Protein AF-A0A4Q3N343-F1 (afdb_monomer)

Nearest PDB structures (foldseek):
  1fje-assembly1_B  TM=3.138E-01  e=6.544E-01  Mesocricetus auratus
  6dzs-assembly1_B  TM=3.333E-01  e=9.457E-01  Mycolicibacterium hassiacum DSM 44199
  5yc9-assembly1_D  TM=1.767E-01  e=5.270E+00  Pseudomonas aeruginosa

Mean predicted aligned error: 16.37 Å

Radius of gyration: 26.11 Å; Cα contacts (8 Å, |Δi|>4): 209; chains: 1; bounding box: 53×56×69 Å

Structure (mmCIF, N/CA/C/O backbone):
data_AF-A0A4Q3N343-F1
#
_entry.id   AF-A0A4Q3N343-F1
#
loop_
_atom_site.group_PDB
_atom_site.id
_atom_site.type_symbol
_atom_site.label_atom_id
_atom_site.label_alt_id
_atom_site.label_comp_id
_atom_site.label_asym_id
_atom_site.label_entity_id
_atom_site.label_seq_id
_atom_site.pdbx_PDB_ins_code
_atom_site.Cartn_x
_atom_site.Cartn_y
_atom_site.Cartn_z
_atom_site.occupancy
_atom_site.B_iso_or_equiv
_atom_site.auth_seq_id
_atom_site.auth_comp_id
_atom_site.auth_asym_id
_atom_site.auth_atom_id
_atom_site.pdbx_PDB_model_num
ATOM 1 N N . MET A 1 1 ? 9.171 -29.053 45.059 1.00 46.44 1 MET A N 1
ATOM 2 C CA . MET A 1 1 ? 9.032 -30.028 43.959 1.00 46.44 1 MET A CA 1
ATOM 3 C C . MET A 1 1 ? 9.400 -29.316 42.672 1.00 46.44 1 MET A C 1
ATOM 5 O O . MET A 1 1 ? 8.588 -28.579 42.135 1.00 46.44 1 MET A O 1
ATOM 9 N N . THR A 1 2 ? 10.655 -29.433 42.254 1.00 55.72 2 THR A N 1
ATOM 10 C CA . THR A 1 2 ? 11.188 -28.785 41.050 1.00 55.72 2 THR A CA 1
ATOM 11 C C . THR A 1 2 ? 11.130 -29.820 39.934 1.00 55.72 2 THR A C 1
ATOM 13 O O . THR A 1 2 ? 11.980 -30.701 39.869 1.00 55.72 2 THR A O 1
ATOM 16 N N . ALA A 1 3 ? 10.072 -29.792 39.125 1.00 69.62 3 ALA A N 1
ATOM 17 C CA . ALA A 1 3 ? 9.980 -30.654 37.953 1.00 69.62 3 ALA A CA 1
ATOM 18 C C . ALA A 1 3 ? 10.705 -29.973 36.787 1.00 69.62 3 ALA A C 1
ATOM 20 O O . ALA A 1 3 ? 10.398 -28.833 36.437 1.00 69.62 3 ALA A O 1
ATOM 21 N N . GLN A 1 4 ? 11.692 -30.664 36.221 1.00 66.50 4 GLN A N 1
ATOM 22 C CA . GLN A 1 4 ? 12.395 -30.234 35.019 1.00 66.50 4 GLN A CA 1
ATOM 23 C C . GLN A 1 4 ? 11.435 -30.273 33.823 1.00 66.50 4 GLN A C 1
ATOM 25 O O . GLN A 1 4 ? 10.778 -31.284 33.583 1.00 66.50 4 GLN A O 1
ATOM 30 N N . ILE A 1 5 ? 11.338 -29.159 33.093 1.00 73.81 5 ILE A N 1
ATOM 31 C CA . ILE A 1 5 ? 10.459 -29.020 31.927 1.00 73.81 5 ILE A CA 1
ATOM 32 C C . ILE A 1 5 ? 11.175 -29.597 30.696 1.00 73.81 5 ILE A C 1
ATOM 34 O O . ILE A 1 5 ? 12.285 -29.175 30.390 1.00 73.81 5 ILE A O 1
ATOM 38 N N . GLN A 1 6 ? 10.521 -30.545 30.014 1.00 64.62 6 GLN A N 1
ATOM 39 C CA . GLN A 1 6 ? 10.961 -31.216 28.776 1.00 64.62 6 GLN A CA 1
ATOM 40 C C . GLN A 1 6 ? 12.313 -31.954 28.851 1.00 64.62 6 GLN A C 1
ATOM 42 O O . GLN A 1 6 ? 13.264 -31.595 28.152 1.00 64.62 6 GLN A O 1
ATOM 47 N N . PRO A 1 7 ? 12.428 -33.025 29.657 1.00 69.75 7 PRO A N 1
ATOM 48 C CA . PRO A 1 7 ? 13.625 -33.866 29.659 1.00 69.75 7 PRO A CA 1
ATOM 49 C C . PRO A 1 7 ? 13.875 -34.544 28.301 1.00 69.75 7 PRO A C 1
ATOM 51 O O . PRO A 1 7 ? 15.026 -34.818 27.974 1.00 69.75 7 PRO A O 1
ATOM 54 N N . GLU A 1 8 ? 12.839 -34.764 27.482 1.00 75.56 8 GLU A N 1
ATOM 55 C CA . GLU A 1 8 ? 12.994 -35.370 26.150 1.00 75.56 8 GLU A CA 1
ATOM 56 C C . GLU A 1 8 ? 13.660 -34.455 25.109 1.00 75.56 8 GLU A C 1
ATOM 58 O O . GLU A 1 8 ? 14.067 -34.932 24.053 1.00 75.56 8 GLU A O 1
ATOM 63 N N . ALA A 1 9 ? 13.814 -33.159 25.400 1.00 73.69 9 ALA A N 1
ATOM 64 C CA . ALA A 1 9 ? 14.561 -32.236 24.547 1.00 73.69 9 ALA A CA 1
ATOM 65 C C . ALA A 1 9 ? 16.081 -32.281 24.802 1.00 73.69 9 ALA A C 1
ATOM 67 O O . ALA A 1 9 ? 16.844 -31.654 24.065 1.00 73.69 9 ALA A O 1
ATOM 68 N N . MET A 1 10 ? 16.546 -32.997 25.835 1.00 72.00 10 MET A N 1
ATOM 69 C CA . MET A 1 10 ? 17.976 -33.155 26.094 1.00 72.00 10 MET A CA 1
ATOM 70 C C . MET A 1 10 ? 18.541 -34.334 25.309 1.00 72.00 10 MET A C 1
ATOM 72 O O . MET A 1 10 ? 18.264 -35.493 25.606 1.00 72.00 10 MET A O 1
ATOM 76 N N . GLN A 1 11 ? 19.393 -34.026 24.335 1.00 75.44 11 GLN A N 1
ATOM 77 C CA . GLN A 1 11 ? 20.125 -35.017 23.563 1.00 75.44 11 GLN A CA 1
ATOM 78 C C . GLN A 1 11 ? 21.607 -34.942 23.934 1.00 75.44 11 GLN A C 1
ATOM 80 O O . GLN A 1 11 ? 22.252 -33.906 23.770 1.00 75.44 11 GLN A O 1
ATOM 85 N N . LEU A 1 12 ? 22.142 -36.036 24.480 1.00 75.25 12 LEU A N 1
ATOM 86 C CA . LEU A 1 12 ? 23.571 -36.150 24.755 1.00 75.25 12 LEU A CA 1
ATOM 87 C C . LEU A 1 12 ? 24.308 -36.392 23.439 1.00 75.25 12 LEU A C 1
ATOM 89 O O . LEU A 1 12 ? 24.106 -37.418 22.794 1.00 75.25 12 LEU A O 1
ATOM 93 N N . LEU A 1 13 ? 25.171 -35.451 23.068 1.00 82.75 13 LEU A N 1
ATOM 94 C CA . LEU A 1 13 ? 26.054 -35.591 21.916 1.00 82.75 13 LEU A CA 1
ATOM 95 C C . LEU A 1 13 ? 27.220 -36.522 22.258 1.00 82.75 13 LEU A C 1
ATOM 97 O O . LEU A 1 13 ? 27.808 -36.435 23.340 1.00 82.75 13 LEU A O 1
ATOM 101 N N . THR A 1 14 ? 27.596 -37.386 21.318 1.00 81.44 14 THR A N 1
ATOM 102 C CA . THR A 1 14 ? 28.862 -38.119 21.399 1.00 81.44 14 THR A CA 1
ATOM 103 C C . THR A 1 14 ? 30.041 -37.164 21.161 1.00 81.44 14 THR A C 1
ATOM 105 O O . THR A 1 14 ? 29.886 -36.115 20.527 1.00 81.44 14 THR A O 1
ATOM 108 N N . PRO A 1 15 ? 31.261 -37.494 21.619 1.00 73.88 15 PRO A N 1
ATOM 109 C CA . PRO A 1 15 ? 32.429 -36.628 21.426 1.00 73.88 15 PRO A CA 1
ATOM 110 C C . PRO A 1 15 ? 32.773 -36.365 19.949 1.00 73.88 15 PRO A C 1
ATOM 112 O O . PRO A 1 15 ? 33.424 -35.367 19.646 1.00 73.88 15 PRO A O 1
ATOM 115 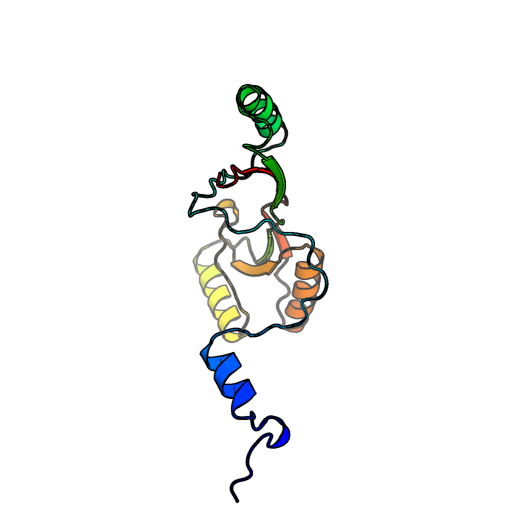N N . ALA A 1 16 ? 32.338 -37.226 19.022 1.00 71.81 16 ALA A N 1
ATOM 116 C CA . ALA A 1 16 ? 32.486 -36.998 17.586 1.00 71.81 16 ALA A CA 1
ATOM 117 C C . ALA A 1 16 ? 31.497 -35.937 17.064 1.00 71.81 16 ALA A C 1
ATOM 119 O O . ALA A 1 16 ? 31.893 -35.066 16.294 1.00 71.81 16 ALA A O 1
ATOM 120 N N . GLU A 1 17 ? 30.243 -35.965 17.525 1.00 74.81 17 GLU A N 1
ATOM 121 C CA . GLU A 1 17 ? 29.211 -34.981 17.168 1.00 74.81 17 GLU A CA 1
ATOM 122 C C . GLU A 1 17 ? 29.495 -33.609 17.793 1.00 74.81 17 GLU A C 1
ATOM 124 O O . GLU A 1 17 ? 29.337 -32.590 17.127 1.00 74.81 17 GLU A O 1
ATOM 129 N N . ALA A 1 18 ? 30.009 -33.566 19.029 1.00 71.81 18 ALA A N 1
ATOM 130 C CA . ALA A 1 18 ? 30.449 -32.320 19.661 1.00 71.81 18 ALA A CA 1
ATOM 131 C C . ALA A 1 18 ? 31.520 -31.609 18.815 1.00 71.81 18 ALA A C 1
ATOM 133 O O . ALA A 1 18 ? 31.387 -30.426 18.509 1.00 71.81 18 ALA A O 1
ATOM 134 N N . ARG A 1 19 ? 32.515 -32.358 18.318 1.00 71.94 19 ARG A N 1
ATOM 135 C CA . ARG A 1 19 ? 33.549 -31.814 17.425 1.00 71.94 19 ARG A CA 1
ATOM 136 C C . ARG A 1 19 ? 32.997 -31.347 16.078 1.00 71.94 19 ARG A C 1
ATOM 138 O O . ARG A 1 19 ? 33.535 -30.403 15.509 1.00 71.94 19 ARG A O 1
ATOM 145 N N . GLN A 1 20 ? 31.944 -31.972 15.554 1.00 66.00 20 GLN A N 1
ATOM 146 C CA . GLN A 1 20 ? 31.283 -31.543 14.310 1.00 66.00 20 GLN A CA 1
ATOM 147 C C . GLN A 1 20 ? 30.483 -30.245 14.489 1.00 66.00 20 GLN A C 1
ATOM 149 O O . GLN A 1 20 ? 30.472 -29.408 13.586 1.00 66.00 20 GLN A O 1
ATOM 154 N N . VAL A 1 21 ? 29.875 -30.043 15.663 1.00 68.75 21 VAL A N 1
ATOM 155 C CA . VAL A 1 21 ? 29.231 -28.772 16.034 1.00 68.75 21 VAL A CA 1
ATOM 156 C C . VAL A 1 21 ? 30.280 -27.671 16.219 1.00 68.75 21 VAL A C 1
ATOM 158 O O . VAL A 1 21 ? 30.096 -26.568 15.711 1.00 68.75 21 VAL A O 1
ATOM 161 N N . GLU A 1 22 ? 31.411 -27.975 16.863 1.00 60.34 22 GLU A N 1
ATOM 162 C CA . GLU A 1 22 ? 32.518 -27.022 17.054 1.00 60.34 22 GLU A CA 1
ATOM 163 C C . GLU A 1 22 ? 33.231 -26.653 15.743 1.00 60.34 22 GLU A C 1
ATOM 165 O O . GLU A 1 22 ? 33.669 -25.518 15.572 1.00 60.34 22 GLU A O 1
ATOM 170 N N . THR A 1 23 ? 33.319 -27.585 14.789 1.00 53.69 23 THR A N 1
ATOM 171 C CA . THR A 1 23 ? 33.923 -27.354 13.462 1.00 53.69 23 THR A CA 1
ATOM 172 C C . THR A 1 23 ? 32.919 -26.876 12.408 1.00 53.69 23 THR A C 1
ATOM 174 O O . THR A 1 23 ? 33.265 -26.764 11.232 1.00 53.69 23 THR A O 1
ATOM 177 N N . GLY A 1 24 ? 31.675 -26.574 12.803 1.00 54.03 24 GLY A N 1
ATOM 178 C CA . GLY A 1 24 ? 30.652 -25.990 11.928 1.00 54.03 24 GLY A CA 1
ATOM 179 C C . GLY A 1 24 ? 30.189 -26.887 10.773 1.00 54.03 24 GLY A C 1
ATOM 180 O O . GLY A 1 24 ? 29.444 -26.430 9.908 1.00 54.03 24 GLY A O 1
ATOM 181 N N . THR A 1 25 ? 30.574 -28.165 10.748 1.00 51.91 25 THR A N 1
ATOM 182 C CA . THR A 1 25 ? 30.115 -29.144 9.751 1.00 51.91 25 THR A CA 1
ATOM 183 C C . THR A 1 25 ? 28.802 -29.769 10.224 1.00 51.91 25 THR A C 1
ATOM 185 O O . THR A 1 25 ? 28.707 -30.939 10.578 1.00 51.91 25 THR A O 1
ATOM 188 N N . SER A 1 26 ? 27.744 -28.958 10.242 1.00 46.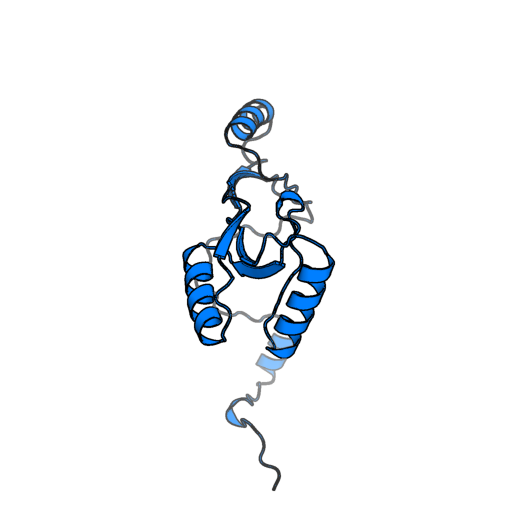19 26 SER A N 1
ATOM 189 C CA . SER A 1 26 ? 26.371 -29.468 10.247 1.00 46.19 26 SER A CA 1
ATOM 190 C C . SER A 1 26 ? 25.943 -29.757 8.811 1.00 46.19 26 SER A C 1
ATOM 192 O O . SER A 1 26 ? 25.350 -28.914 8.140 1.00 46.19 26 SER A O 1
ATOM 194 N N . SER A 1 27 ? 26.213 -30.973 8.338 1.00 49.03 27 SER A N 1
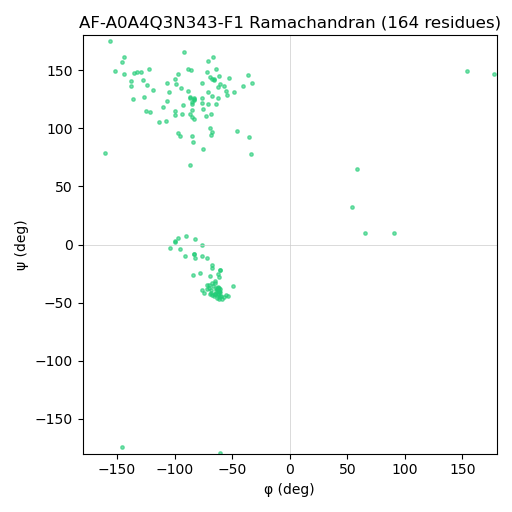ATOM 195 C CA . SER A 1 27 ? 25.585 -31.502 7.124 1.00 49.03 27 SER A CA 1
ATOM 196 C C . SER A 1 27 ? 24.142 -31.899 7.435 1.00 49.03 27 SER A C 1
ATOM 198 O O . SER A 1 27 ? 23.832 -33.058 7.701 1.00 49.03 27 SER A O 1
ATOM 200 N N . ARG A 1 28 ? 23.236 -30.919 7.417 1.00 42.91 28 ARG A N 1
ATOM 201 C CA . ARG A 1 28 ? 21.796 -31.176 7.315 1.00 42.91 28 ARG A CA 1
ATOM 202 C C . ARG A 1 28 ? 21.516 -31.673 5.890 1.00 42.91 28 ARG A C 1
ATOM 204 O O . ARG A 1 28 ? 21.952 -31.002 4.954 1.00 42.91 28 ARG A O 1
ATOM 211 N N . PRO A 1 29 ? 20.780 -32.780 5.673 1.00 40.00 29 PRO A N 1
ATOM 212 C CA . PRO A 1 29 ? 20.292 -33.103 4.341 1.00 40.00 29 PRO A CA 1
ATOM 213 C C . PRO A 1 29 ? 19.259 -32.035 3.975 1.00 40.00 29 PRO A C 1
ATOM 215 O O . PRO A 1 29 ? 18.113 -32.054 4.428 1.00 40.00 29 PRO A O 1
ATOM 218 N N . SER A 1 30 ? 19.713 -31.030 3.232 1.00 39.22 30 SER A N 1
ATOM 219 C CA . SER A 1 30 ? 18.858 -29.997 2.678 1.00 39.22 30 SER A CA 1
ATOM 220 C C . SER A 1 30 ? 18.064 -30.638 1.549 1.00 39.22 30 SER A C 1
ATOM 222 O O . SER A 1 30 ? 18.623 -31.033 0.525 1.00 39.22 30 SER A O 1
ATOM 224 N N . ALA A 1 31 ? 16.761 -30.799 1.773 1.00 38.53 31 ALA A N 1
ATOM 225 C CA . ALA A 1 31 ? 15.812 -31.078 0.712 1.00 38.53 31 ALA A CA 1
ATOM 226 C C . ALA A 1 31 ? 16.051 -30.079 -0.427 1.00 38.53 31 ALA A C 1
ATOM 228 O O . ALA A 1 31 ? 16.200 -28.886 -0.174 1.00 38.53 31 ALA A O 1
ATOM 229 N N . SER A 1 32 ? 16.134 -30.617 -1.644 1.00 43.53 32 SER A N 1
ATOM 230 C CA . SER A 1 32 ? 16.451 -29.948 -2.905 1.00 43.53 32 SER A CA 1
ATOM 231 C C . SER A 1 32 ? 15.896 -28.519 -2.985 1.00 43.53 32 SER A C 1
ATOM 233 O O . SER A 1 32 ? 14.756 -28.287 -3.382 1.00 43.53 32 SER A O 1
ATOM 235 N N . ALA A 1 33 ? 16.724 -27.554 -2.589 1.00 35.75 33 ALA A N 1
ATOM 236 C CA . ALA A 1 33 ? 16.605 -26.179 -3.021 1.00 35.75 33 ALA A CA 1
ATOM 237 C C . ALA A 1 33 ? 17.353 -26.113 -4.350 1.00 35.75 33 ALA A C 1
ATOM 239 O O . ALA A 1 33 ? 18.528 -26.480 -4.420 1.00 35.75 33 ALA A O 1
ATOM 240 N N . ALA A 1 34 ? 16.635 -25.721 -5.402 1.00 38.91 34 ALA A N 1
ATOM 241 C CA . ALA A 1 34 ? 17.196 -25.426 -6.710 1.00 38.91 34 ALA A CA 1
ATOM 242 C C . ALA A 1 34 ? 18.512 -24.653 -6.555 1.00 38.91 34 ALA A C 1
ATOM 244 O O . ALA A 1 34 ? 18.601 -23.759 -5.716 1.00 38.91 34 ALA A O 1
ATOM 245 N N . ALA A 1 35 ? 19.515 -25.050 -7.337 1.00 38.28 35 ALA A N 1
ATOM 246 C CA . ALA A 1 35 ? 20.864 -24.513 -7.318 1.00 38.28 35 ALA A CA 1
ATOM 247 C C . ALA A 1 35 ? 20.868 -22.975 -7.285 1.00 38.28 35 ALA A C 1
ATOM 249 O O . ALA A 1 35 ? 20.757 -22.319 -8.319 1.00 38.28 35 ALA A O 1
ATOM 250 N N . SER A 1 36 ? 21.015 -22.407 -6.088 1.00 38.97 36 SER A N 1
ATOM 251 C CA . SER A 1 36 ? 21.567 -21.069 -5.938 1.00 38.97 36 SER A CA 1
ATOM 252 C C . SER A 1 36 ? 23.049 -21.181 -6.279 1.00 38.97 36 SER A C 1
ATOM 254 O O . SER A 1 36 ? 23.739 -21.969 -5.625 1.00 38.97 36 SER A O 1
ATOM 256 N N . PRO A 1 37 ? 23.552 -20.454 -7.289 1.00 46.75 37 PRO A N 1
ATOM 257 C CA . PRO A 1 37 ? 24.980 -20.391 -7.512 1.00 46.75 37 PRO A CA 1
ATOM 258 C C . PRO A 1 37 ? 25.665 -19.800 -6.273 1.00 46.75 37 PRO A C 1
ATOM 260 O O . PRO A 1 37 ? 25.164 -18.883 -5.622 1.00 46.75 37 PRO A O 1
ATOM 263 N N . GLU A 1 38 ? 26.783 -20.439 -5.953 1.00 42.47 38 GLU A N 1
ATOM 264 C CA . GLU A 1 38 ? 27.804 -20.140 -4.952 1.00 42.47 38 GLU A CA 1
ATOM 265 C C . GLU A 1 38 ? 28.064 -18.628 -4.780 1.00 42.47 38 GLU A C 1
ATOM 267 O O . GLU A 1 38 ? 27.984 -17.888 -5.765 1.00 42.47 38 GLU A O 1
ATOM 272 N N . PRO A 1 39 ? 28.381 -18.129 -3.566 1.00 45.12 39 PRO A N 1
ATOM 273 C CA . PRO A 1 39 ? 28.727 -16.726 -3.383 1.00 45.12 39 PRO A CA 1
ATOM 274 C C . PRO A 1 39 ? 30.071 -16.449 -4.067 1.00 45.12 39 PRO A C 1
ATOM 276 O O . PRO A 1 39 ? 31.137 -16.650 -3.484 1.00 45.12 39 PRO A O 1
ATOM 279 N N . ALA A 1 40 ? 30.005 -15.985 -5.315 1.00 46.66 40 ALA A N 1
ATOM 280 C CA . ALA A 1 40 ? 31.105 -15.296 -5.965 1.00 46.66 40 ALA A CA 1
ATOM 281 C C . ALA A 1 40 ? 31.561 -14.139 -5.061 1.00 46.66 40 ALA A C 1
ATOM 283 O O . ALA A 1 40 ? 30.752 -13.539 -4.344 1.00 46.66 40 ALA A O 1
ATOM 284 N N . ALA A 1 41 ? 32.878 -13.918 -5.050 1.00 47.03 41 ALA A N 1
ATOM 285 C CA . ALA A 1 41 ? 33.609 -12.934 -4.256 1.00 47.03 41 ALA A CA 1
ATOM 286 C C . ALA A 1 41 ? 32.805 -11.655 -4.019 1.00 47.03 41 ALA A C 1
ATOM 288 O O . ALA A 1 41 ? 32.163 -11.203 -4.951 1.00 47.03 41 ALA A O 1
ATOM 289 N N . ALA A 1 42 ? 32.869 -11.095 -2.802 1.00 56.41 42 ALA A N 1
ATOM 290 C CA . ALA A 1 42 ? 32.140 -9.913 -2.321 1.00 56.41 42 ALA A CA 1
ATOM 291 C C . ALA A 1 42 ? 31.892 -8.828 -3.391 1.00 56.41 42 ALA A C 1
ATOM 293 O O . ALA A 1 42 ? 32.567 -7.803 -3.438 1.00 56.41 42 ALA A O 1
ATOM 294 N N . GLY A 1 43 ? 30.910 -9.076 -4.247 1.00 58.00 43 GLY A N 1
ATOM 295 C CA . GLY A 1 43 ? 30.482 -8.204 -5.312 1.00 58.00 43 GLY A CA 1
ATOM 296 C C . GLY A 1 43 ? 29.189 -7.574 -4.852 1.00 58.00 43 GLY A C 1
ATOM 297 O O . GLY A 1 43 ? 28.286 -8.229 -4.321 1.00 58.00 43 GLY A O 1
ATOM 298 N N . GLU A 1 44 ? 29.122 -6.262 -4.981 1.00 68.88 44 GLU A N 1
ATOM 299 C CA . GLU A 1 44 ? 27.945 -5.516 -4.586 1.00 68.88 44 GLU A CA 1
ATOM 300 C C . GLU A 1 44 ? 26.801 -5.877 -5.537 1.00 68.88 44 GLU A C 1
ATOM 302 O O . GLU A 1 44 ? 26.827 -5.563 -6.726 1.00 68.88 44 GLU A O 1
ATOM 307 N N . CYS A 1 45 ? 25.782 -6.565 -5.018 1.00 81.25 45 CYS A N 1
ATOM 308 C CA . CYS A 1 45 ? 24.542 -6.780 -5.752 1.00 81.25 45 CYS A CA 1
ATOM 309 C C . CYS A 1 45 ? 23.810 -5.441 -5.870 1.00 81.25 45 CYS A C 1
ATOM 311 O O . CYS A 1 45 ? 23.143 -5.002 -4.929 1.00 81.25 45 CYS A O 1
ATOM 313 N N . LEU A 1 46 ? 23.923 -4.796 -7.030 1.00 85.00 46 LEU A N 1
ATOM 314 C CA . LEU A 1 46 ? 23.221 -3.547 -7.292 1.00 85.00 46 LEU A CA 1
ATOM 315 C C . LEU A 1 46 ? 21.794 -3.849 -7.741 1.00 85.00 46 LEU A C 1
ATOM 317 O O . LEU A 1 46 ? 21.549 -4.565 -8.713 1.00 85.00 46 LEU A O 1
ATOM 321 N N . GLN A 1 47 ? 20.836 -3.275 -7.026 1.00 85.44 47 GLN A N 1
ATOM 322 C CA . GLN A 1 47 ? 19.419 -3.397 -7.325 1.00 85.44 47 GLN A CA 1
ATOM 323 C C . GLN A 1 47 ? 18.811 -2.002 -7.427 1.00 85.44 47 GLN A C 1
ATOM 325 O O . GLN A 1 47 ? 18.927 -1.198 -6.503 1.00 85.44 47 GLN A O 1
ATOM 330 N N . ALA A 1 48 ? 18.123 -1.733 -8.532 1.00 84.50 48 ALA A N 1
ATOM 331 C CA . ALA A 1 48 ? 17.335 -0.519 -8.692 1.00 84.50 48 ALA A CA 1
ATOM 332 C C . ALA A 1 48 ? 15.875 -0.744 -8.253 1.00 84.50 48 ALA A C 1
ATOM 334 O O . ALA A 1 48 ? 15.437 -1.878 -8.048 1.00 84.50 48 ALA A O 1
ATOM 335 N N . GLY A 1 49 ? 15.125 0.346 -8.060 1.00 79.25 49 GLY A N 1
ATOM 336 C CA . GLY A 1 49 ? 13.718 0.306 -7.645 1.00 79.25 49 GLY A CA 1
ATOM 337 C C . GLY A 1 49 ? 12.792 -0.425 -8.631 1.00 79.25 49 GLY A C 1
ATOM 338 O O . GLY A 1 49 ? 13.219 -0.944 -9.661 1.00 79.25 49 GLY A O 1
ATOM 339 N N . THR A 1 50 ? 11.501 -0.480 -8.308 1.00 84.81 50 THR A N 1
ATOM 340 C CA . THR A 1 50 ? 10.478 -1.027 -9.207 1.00 84.81 50 THR A CA 1
ATOM 341 C C . THR A 1 50 ? 10.159 -0.029 -10.319 1.00 84.81 50 THR A C 1
ATOM 343 O O . THR A 1 50 ? 9.751 1.102 -10.062 1.00 84.81 50 THR A O 1
ATOM 346 N N . PHE A 1 51 ? 10.347 -0.454 -11.564 1.00 86.06 51 PHE A N 1
ATOM 347 C CA . PHE A 1 51 ? 10.000 0.301 -12.764 1.00 86.06 51 PHE A CA 1
ATOM 348 C C . PHE A 1 51 ? 8.636 -0.135 -13.291 1.00 86.06 51 PHE A C 1
ATOM 350 O O . PHE A 1 51 ? 8.272 -1.309 -13.189 1.00 86.06 51 PHE A O 1
ATOM 357 N N . THR A 1 52 ? 7.884 0.795 -13.878 1.00 85.06 52 THR A N 1
ATOM 358 C CA . THR A 1 52 ? 6.676 0.439 -14.638 1.00 85.06 52 THR A CA 1
ATOM 359 C C . THR A 1 52 ? 7.053 -0.340 -15.897 1.00 85.06 52 THR A C 1
ATOM 361 O O . THR A 1 52 ? 8.191 -0.263 -16.357 1.00 85.06 52 THR A O 1
ATOM 364 N N . ASP A 1 53 ? 6.102 -1.057 -16.493 1.00 83.00 53 ASP A N 1
ATOM 365 C CA . ASP A 1 53 ? 6.355 -1.843 -17.708 1.00 83.00 53 ASP A CA 1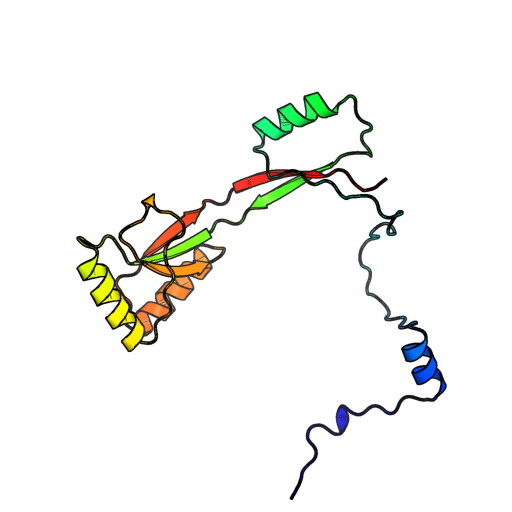
ATOM 366 C C . ASP A 1 53 ? 6.942 -0.987 -18.854 1.00 83.00 53 ASP A C 1
ATOM 368 O O . ASP A 1 53 ? 7.976 -1.322 -19.430 1.00 83.00 53 ASP A O 1
ATOM 372 N N . ALA A 1 54 ? 6.391 0.215 -19.066 1.00 84.69 54 ALA A N 1
ATOM 373 C CA . ALA A 1 54 ? 6.899 1.174 -20.050 1.00 84.69 54 ALA A CA 1
ATOM 374 C C . ALA A 1 54 ? 8.328 1.670 -19.745 1.00 84.69 54 ALA A C 1
ATOM 376 O O . ALA A 1 54 ? 9.140 1.856 -20.652 1.00 84.69 54 ALA A O 1
ATOM 377 N N . GLN A 1 55 ? 8.658 1.893 -18.468 1.00 86.56 55 GLN A N 1
ATOM 378 C CA . GLN A 1 55 ? 10.017 2.271 -18.061 1.00 86.56 55 GLN A CA 1
ATOM 379 C C . GLN A 1 55 ? 10.995 1.110 -18.230 1.00 86.56 55 GLN A C 1
ATOM 381 O O . GLN A 1 55 ? 12.157 1.323 -18.572 1.00 86.56 55 GLN A O 1
ATOM 386 N N . ALA A 1 56 ? 10.527 -0.110 -17.999 1.00 86.38 56 ALA A N 1
ATOM 387 C CA . ALA A 1 56 ? 11.332 -1.306 -18.082 1.00 86.38 56 ALA A CA 1
ATOM 388 C C . ALA A 1 56 ? 11.682 -1.675 -19.535 1.00 86.38 56 ALA A C 1
ATOM 390 O O . ALA A 1 56 ? 12.830 -2.016 -19.816 1.00 86.38 56 ALA A O 1
ATOM 391 N N . GLU A 1 57 ? 10.749 -1.492 -20.473 1.00 86.31 57 GLU A N 1
ATOM 392 C CA . GLU A 1 57 ? 11.008 -1.542 -21.921 1.00 86.31 57 GLU A CA 1
ATOM 393 C C . GLU A 1 57 ? 12.064 -0.507 -22.346 1.00 86.31 57 GLU A C 1
ATOM 395 O O . GLU A 1 57 ? 13.042 -0.834 -23.023 1.00 86.31 57 GLU A O 1
ATOM 400 N N . ALA A 1 58 ? 11.931 0.741 -21.879 1.00 88.44 58 ALA A N 1
ATOM 401 C CA . ALA A 1 58 ? 12.921 1.783 -22.151 1.00 88.44 58 ALA A CA 1
ATOM 402 C C . ALA A 1 58 ? 14.307 1.440 -21.566 1.00 88.44 58 ALA A C 1
ATOM 404 O O . ALA A 1 58 ? 15.335 1.709 -22.194 1.00 88.44 58 ALA A O 1
ATOM 405 N N . LEU A 1 59 ? 14.345 0.816 -20.384 1.00 87.81 59 LEU A N 1
ATOM 406 C CA . LEU A 1 59 ? 15.566 0.315 -19.753 1.00 87.81 59 LEU A CA 1
ATOM 407 C C . LEU A 1 59 ? 16.201 -0.819 -20.555 1.00 87.81 59 LEU A C 1
ATOM 409 O O . LEU A 1 59 ? 17.405 -0.757 -20.785 1.00 87.81 59 LEU A O 1
ATOM 413 N N . ARG A 1 60 ? 15.429 -1.798 -21.050 1.00 86.12 60 ARG A N 1
ATOM 414 C CA . ARG A 1 60 ? 15.957 -2.866 -21.922 1.00 86.12 60 ARG A CA 1
ATOM 415 C C . ARG A 1 60 ? 16.694 -2.293 -23.128 1.00 86.12 60 ARG A C 1
ATOM 417 O O . ARG A 1 60 ? 17.805 -2.725 -23.418 1.00 86.12 60 ARG A O 1
ATOM 424 N N . GLY A 1 61 ? 16.126 -1.275 -23.779 1.00 86.88 61 GLY A N 1
ATOM 425 C CA . GLY A 1 61 ? 16.778 -0.599 -24.906 1.00 86.88 61 GLY A CA 1
ATOM 426 C C . GLY A 1 61 ? 18.118 0.046 -24.534 1.00 86.88 61 GLY A C 1
ATOM 427 O O . GLY A 1 61 ? 19.073 -0.021 -25.304 1.00 86.88 61 GLY A O 1
ATOM 428 N N . LYS A 1 62 ? 18.223 0.628 -23.333 1.00 87.38 62 LYS A N 1
ATOM 429 C CA . LYS A 1 62 ? 19.475 1.227 -22.834 1.00 87.38 62 LYS A CA 1
ATOM 430 C C . LYS A 1 62 ? 20.486 0.205 -22.317 1.00 87.38 62 LYS A C 1
ATOM 432 O O . LYS A 1 62 ? 21.675 0.508 -22.302 1.00 87.38 62 LYS A O 1
ATOM 437 N N . LEU A 1 63 ? 20.022 -0.969 -21.892 1.00 86.00 63 LEU A N 1
ATOM 438 C CA . LEU A 1 63 ? 20.847 -2.058 -21.367 1.00 86.00 63 LEU A CA 1
ATOM 439 C C . LEU A 1 63 ? 21.302 -3.050 -22.450 1.00 86.00 63 LEU A C 1
ATOM 441 O O . LEU A 1 63 ? 22.194 -3.850 -22.197 1.00 86.00 63 LEU A O 1
ATOM 445 N N . ALA A 1 64 ? 20.765 -2.960 -23.670 1.00 84.69 64 ALA A N 1
ATOM 446 C CA . ALA A 1 64 ? 21.185 -3.750 -24.829 1.00 84.69 64 ALA A CA 1
ATOM 447 C C . ALA A 1 64 ? 22.710 -3.798 -25.112 1.00 84.69 64 ALA A C 1
ATOM 449 O O . ALA A 1 64 ? 23.174 -4.853 -25.540 1.00 84.69 64 ALA A O 1
ATOM 450 N N . PRO A 1 65 ? 23.516 -2.730 -24.901 1.00 87.31 65 PRO A N 1
ATOM 451 C CA . PRO A 1 65 ? 24.968 -2.808 -25.086 1.00 87.31 65 PRO A CA 1
ATOM 452 C C . PRO A 1 65 ? 25.714 -3.524 -23.944 1.00 87.31 65 PRO A C 1
ATOM 454 O O . PRO A 1 65 ? 26.909 -3.778 -24.079 1.00 87.31 65 PRO A O 1
ATOM 457 N N . LEU A 1 66 ? 25.055 -3.828 -22.819 1.00 84.62 66 LEU A N 1
ATOM 458 C CA . LEU A 1 66 ? 25.651 -4.584 -21.714 1.00 84.62 66 LEU A CA 1
ATOM 459 C C . LEU A 1 66 ? 25.520 -6.098 -21.957 1.00 84.62 66 LEU A C 1
ATOM 461 O O . LEU A 1 66 ? 24.540 -6.537 -22.566 1.00 84.62 66 LEU A O 1
ATOM 465 N N . PRO A 1 67 ? 26.456 -6.920 -21.447 1.00 82.94 67 PRO A N 1
ATOM 466 C CA . PRO A 1 67 ? 26.349 -8.373 -21.525 1.00 82.94 67 PRO A CA 1
ATOM 467 C C . PRO A 1 67 ? 25.024 -8.858 -20.925 1.00 82.94 67 PRO A C 1
ATOM 469 O O . PRO A 1 67 ? 24.672 -8.485 -19.811 1.00 82.94 67 PRO A O 1
ATOM 472 N N . ALA A 1 68 ? 24.301 -9.733 -21.625 1.00 73.69 68 ALA A N 1
ATOM 473 C CA . ALA A 1 68 ? 23.006 -10.234 -21.151 1.00 73.69 68 ALA A CA 1
ATOM 474 C C . ALA A 1 68 ? 23.092 -10.985 -19.806 1.00 73.69 68 ALA A C 1
ATOM 476 O O . ALA A 1 68 ? 22.104 -11.086 -19.090 1.00 73.69 68 ALA A O 1
ATOM 477 N N . SER 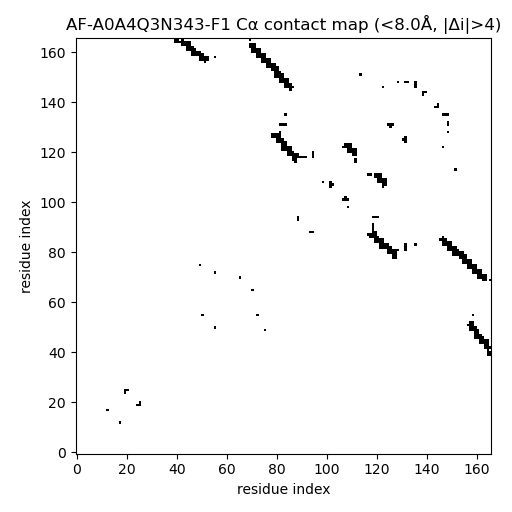A 1 69 ? 24.272 -11.496 -19.442 1.00 78.06 69 SER A N 1
ATOM 478 C CA . SER A 1 69 ? 24.530 -12.142 -18.152 1.00 78.06 69 SER A CA 1
ATOM 479 C C . SER A 1 69 ? 24.840 -11.163 -17.014 1.00 78.06 69 SER A C 1
ATOM 481 O O . SER A 1 69 ? 24.939 -11.593 -15.869 1.00 78.06 69 SER A O 1
ATOM 483 N N . SER A 1 70 ? 25.014 -9.866 -17.298 1.00 83.56 70 SER A N 1
ATOM 484 C CA . SER A 1 70 ? 25.372 -8.863 -16.288 1.00 83.56 70 SER A CA 1
ATOM 485 C C . SER A 1 70 ? 24.166 -8.117 -15.716 1.00 83.56 70 SER A C 1
ATOM 487 O O . SER A 1 70 ? 24.347 -7.272 -14.843 1.00 83.56 70 SER A O 1
ATOM 489 N N . TRP A 1 71 ? 22.950 -8.371 -16.207 1.00 87.56 71 TRP A N 1
ATOM 490 C CA . TRP A 1 71 ? 21.729 -7.741 -15.708 1.00 87.56 71 TRP A CA 1
ATOM 491 C C . TRP A 1 71 ? 20.499 -8.629 -15.907 1.00 87.56 71 TRP A C 1
ATOM 493 O O . TRP A 1 71 ? 20.404 -9.386 -16.867 1.00 87.56 71 TRP A O 1
ATOM 503 N N . LEU A 1 72 ? 19.529 -8.508 -15.003 1.00 88.06 72 LEU A N 1
ATOM 504 C CA . LEU A 1 72 ? 18.252 -9.214 -15.060 1.00 88.06 72 LEU A CA 1
ATOM 505 C C . LEU A 1 72 ? 17.121 -8.253 -14.683 1.00 88.06 72 LEU A C 1
ATOM 507 O O . LEU A 1 72 ? 17.240 -7.501 -13.713 1.00 88.06 72 LEU A O 1
ATOM 511 N N . LEU A 1 73 ? 16.014 -8.287 -15.429 1.00 87.38 73 LEU A N 1
ATOM 512 C CA . LEU A 1 73 ? 14.756 -7.683 -14.991 1.00 87.38 73 LEU A CA 1
ATOM 513 C C . LEU A 1 73 ? 13.845 -8.769 -14.429 1.00 87.38 73 LEU A C 1
ATOM 515 O O . LEU A 1 73 ? 13.334 -9.605 -15.170 1.00 87.38 73 LEU A O 1
ATOM 519 N N . GLU A 1 74 ? 13.624 -8.723 -13.121 1.00 86.75 74 GLU A N 1
ATOM 520 C CA . GLU A 1 74 ? 12.687 -9.603 -12.431 1.00 86.75 74 GLU A CA 1
ATOM 521 C C . GLU A 1 74 ? 11.330 -8.910 -12.307 1.00 86.75 74 GLU A C 1
ATOM 523 O O . GLU A 1 74 ? 11.248 -7.743 -11.916 1.00 86.75 74 GLU A O 1
ATOM 528 N N . THR A 1 75 ? 10.244 -9.620 -12.603 1.00 85.12 75 THR A N 1
ATOM 529 C CA . THR A 1 75 ? 8.897 -9.146 -12.266 1.00 85.12 75 THR A CA 1
ATOM 530 C C . THR A 1 75 ? 8.767 -9.061 -10.751 1.00 85.12 75 THR A C 1
ATOM 532 O O . THR A 1 75 ? 8.934 -10.055 -10.046 1.00 85.12 75 THR A O 1
ATOM 535 N N . SER A 1 76 ? 8.476 -7.868 -10.246 1.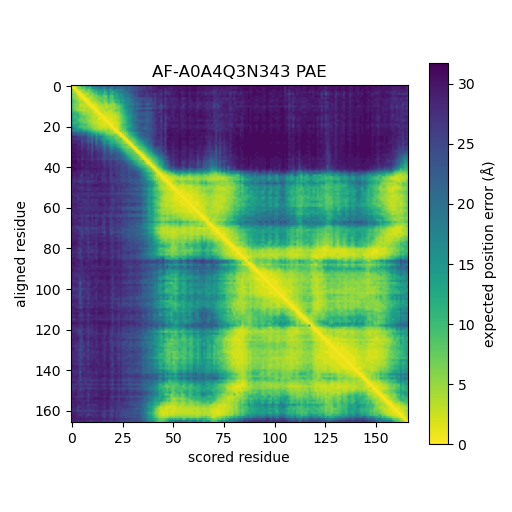00 83.00 76 SER A N 1
ATOM 536 C CA . SER A 1 76 ? 8.295 -7.598 -8.827 1.00 83.00 76 SER A CA 1
ATOM 537 C C . SER A 1 76 ? 6.934 -6.951 -8.636 1.00 83.00 76 SER A C 1
ATOM 539 O O . SER A 1 76 ? 6.683 -5.842 -9.110 1.00 83.00 76 SER A O 1
ATOM 541 N N . THR A 1 77 ? 6.053 -7.663 -7.944 1.00 82.06 77 THR A N 1
ATOM 542 C CA . THR A 1 77 ? 4.758 -7.133 -7.531 1.00 82.06 77 THR A CA 1
ATOM 543 C C . THR A 1 77 ? 4.906 -6.546 -6.143 1.00 82.06 77 THR A C 1
ATOM 545 O O . THR A 1 77 ? 5.301 -7.231 -5.199 1.00 82.06 77 THR A O 1
ATOM 548 N N . ASP A 1 78 ? 4.620 -5.257 -6.030 1.00 78.81 78 ASP A N 1
ATOM 549 C CA . ASP A 1 78 ? 4.480 -4.608 -4.745 1.00 78.81 78 ASP A CA 1
ATOM 550 C C . ASP A 1 78 ? 3.035 -4.816 -4.259 1.00 78.81 78 ASP A C 1
ATOM 552 O O . ASP A 1 78 ? 2.098 -4.366 -4.934 1.00 78.81 78 ASP A O 1
ATOM 556 N N . PRO A 1 79 ? 2.837 -5.534 -3.136 1.00 77.38 79 PRO A N 1
ATOM 557 C CA . PRO A 1 79 ? 1.507 -5.886 -2.673 1.00 77.38 79 PRO A CA 1
ATOM 558 C C . PRO A 1 79 ? 0.703 -4.628 -2.350 1.00 77.38 79 PRO A C 1
ATOM 560 O O . PRO A 1 79 ? 1.176 -3.696 -1.687 1.00 77.38 79 PRO A O 1
ATOM 563 N N . GLY A 1 80 ? -0.554 -4.623 -2.791 1.00 84.12 80 GLY A N 1
ATOM 564 C CA . GLY A 1 80 ? -1.492 -3.575 -2.418 1.00 84.12 80 GLY A CA 1
ATOM 565 C C . GLY A 1 80 ? -1.623 -3.493 -0.898 1.00 84.12 80 GLY A C 1
ATOM 566 O O . GLY A 1 80 ? -1.729 -4.505 -0.208 1.00 84.12 80 GLY A O 1
ATOM 567 N N . ARG A 1 81 ? -1.621 -2.274 -0.357 1.00 89.12 81 ARG A N 1
ATOM 568 C CA . ARG A 1 81 ? -1.822 -2.040 1.074 1.00 89.12 81 ARG A CA 1
ATOM 569 C C . ARG A 1 81 ? -3.263 -1.625 1.310 1.00 89.12 81 ARG A C 1
ATOM 571 O O . ARG A 1 81 ? -3.691 -0.549 0.890 1.00 89.12 81 ARG A O 1
ATOM 578 N N . TRP A 1 82 ? -3.989 -2.475 2.015 1.00 90.38 82 TRP A N 1
ATOM 579 C CA . TRP A 1 82 ? -5.360 -2.252 2.446 1.00 90.38 82 TRP A CA 1
ATOM 580 C C . TRP A 1 82 ? -5.366 -1.796 3.895 1.00 90.38 82 TRP A C 1
ATOM 582 O O . TRP A 1 82 ? -4.567 -2.266 4.699 1.00 90.38 82 TRP A O 1
ATOM 592 N N . ILE A 1 83 ? -6.255 -0.879 4.248 1.00 90.12 83 ILE A N 1
ATOM 593 C CA . ILE A 1 83 ? -6.411 -0.415 5.624 1.00 90.12 83 ILE A CA 1
ATOM 594 C C . ILE A 1 83 ? -7.870 -0.484 6.052 1.00 90.12 83 ILE A C 1
ATOM 596 O O . ILE A 1 83 ? -8.785 -0.280 5.252 1.00 90.12 83 ILE A O 1
ATOM 600 N N . LEU A 1 84 ? -8.087 -0.725 7.343 1.00 90.12 84 LEU A N 1
ATOM 601 C CA . LEU A 1 84 ? -9.389 -0.498 7.966 1.00 90.12 84 LEU A CA 1
ATOM 602 C C . LEU A 1 84 ? -9.447 0.966 8.354 1.00 90.12 84 LEU A C 1
ATOM 604 O O . LEU A 1 84 ? -8.978 1.379 9.412 1.00 90.12 84 LEU A O 1
ATOM 608 N N . TYR A 1 85 ? -9.992 1.759 7.453 1.00 88.44 85 TYR A N 1
ATOM 609 C CA . TYR A 1 85 ? -10.106 3.185 7.616 1.00 88.44 85 TYR A CA 1
ATOM 610 C C . TYR A 1 85 ? -11.340 3.538 8.441 1.00 88.44 85 TYR A C 1
ATOM 612 O O . TYR A 1 85 ? -12.467 3.178 8.107 1.00 88.44 85 TYR A O 1
ATOM 620 N N . MET A 1 86 ? -11.135 4.299 9.506 1.00 84.31 86 MET A N 1
ATOM 621 C CA . MET A 1 86 ? -12.192 4.983 10.230 1.00 84.31 86 MET A CA 1
ATOM 622 C C . MET A 1 86 ? -11.989 6.485 10.048 1.00 84.31 86 MET A C 1
ATOM 624 O O . MET A 1 86 ? -11.101 7.078 10.660 1.00 84.31 86 MET A O 1
ATOM 628 N N . GLY A 1 87 ? -12.814 7.121 9.221 1.00 74.50 87 GLY A N 1
ATOM 629 C CA . GLY A 1 87 ? -12.700 8.562 9.025 1.00 74.50 87 GLY A CA 1
ATOM 630 C C . GLY A 1 87 ? -13.659 9.161 8.001 1.00 74.50 87 GLY A C 1
ATOM 631 O O . GLY A 1 87 ? -14.129 8.505 7.076 1.00 74.50 87 GLY A O 1
ATOM 632 N N . ARG A 1 88 ? -14.054 10.398 8.293 1.00 67.50 88 ARG A N 1
ATOM 633 C CA . ARG A 1 88 ? -13.637 11.678 7.692 1.00 67.50 88 ARG A CA 1
ATOM 634 C C . ARG A 1 88 ? -14.040 12.674 8.779 1.00 67.50 88 ARG A C 1
ATOM 636 O O . ARG A 1 88 ? -15.169 13.157 8.785 1.00 67.50 88 ARG A O 1
ATOM 643 N N . PHE A 1 89 ? -13.228 12.773 9.833 1.00 73.19 89 PHE A N 1
ATOM 644 C CA . PHE A 1 89 ? -13.626 13.555 11.009 1.00 73.19 89 PHE A CA 1
ATOM 645 C C . PHE A 1 89 ? -13.733 15.032 10.623 1.00 73.19 89 PHE A C 1
ATOM 647 O O . PHE A 1 89 ? -12.954 15.501 9.805 1.00 73.19 89 PHE A O 1
ATOM 654 N N . ALA A 1 90 ? -14.708 15.754 11.173 1.00 70.25 90 ALA A N 1
ATOM 655 C CA . ALA A 1 90 ? -14.856 17.175 10.858 1.00 70.25 90 ALA A CA 1
ATOM 656 C C . ALA A 1 90 ? -13.617 17.971 11.307 1.00 70.25 90 ALA A C 1
ATOM 658 O O . ALA A 1 90 ? -13.113 18.797 10.557 1.00 70.25 90 ALA A O 1
ATOM 659 N N . ASP A 1 91 ? -13.076 17.629 12.484 1.00 78.62 91 ASP A N 1
ATOM 660 C CA . ASP A 1 91 ? -12.008 18.376 13.145 1.00 78.62 91 ASP A CA 1
ATOM 661 C C . ASP A 1 91 ? -11.022 17.453 13.880 1.00 78.62 91 ASP A C 1
ATOM 663 O O . ASP A 1 91 ? -11.335 16.308 14.235 1.00 78.62 91 ASP A O 1
ATOM 667 N N . ALA A 1 92 ? -9.830 17.979 14.182 1.00 78.19 92 ALA A N 1
ATOM 668 C CA . ALA A 1 92 ? -8.795 17.274 14.944 1.00 78.19 92 ALA A CA 1
ATOM 669 C C . ALA A 1 92 ? -9.244 16.891 16.371 1.00 78.19 92 ALA A C 1
ATOM 671 O O . ALA A 1 92 ? -8.791 15.875 16.904 1.00 78.19 92 ALA A O 1
ATOM 672 N N . ASP A 1 93 ? -10.165 17.652 16.972 1.00 81.94 93 ASP A N 1
ATOM 673 C CA . ASP A 1 93 ? -10.714 17.379 18.308 1.00 81.94 93 ASP A CA 1
ATOM 674 C C . ASP A 1 93 ? -11.606 16.123 18.320 1.00 81.94 93 ASP A C 1
ATOM 676 O O . ASP A 1 93 ? -11.446 15.229 19.157 1.00 81.94 93 ASP A O 1
ATOM 680 N N . ALA A 1 94 ? -12.461 15.964 17.301 1.00 81.00 94 ALA A N 1
ATOM 681 C CA . ALA A 1 94 ? -13.273 14.759 17.115 1.00 81.00 94 ALA A CA 1
ATOM 682 C C . ALA A 1 94 ? -12.399 13.508 16.918 1.00 81.00 94 ALA A C 1
ATOM 684 O O . ALA A 1 94 ? -12.707 12.429 17.437 1.00 81.00 94 ALA A O 1
ATOM 685 N N . LEU A 1 95 ? -11.276 13.664 16.213 1.00 81.31 95 LEU A N 1
ATOM 686 C CA . LEU A 1 95 ? -10.287 12.609 16.018 1.00 81.31 95 LEU A CA 1
ATOM 687 C C . LEU A 1 95 ? -9.586 12.263 17.344 1.00 81.31 95 LEU A C 1
ATOM 689 O O . LEU A 1 95 ? -9.466 11.083 17.680 1.00 81.31 95 LEU A O 1
ATOM 693 N N . ALA A 1 96 ? -9.199 13.261 18.146 1.00 84.12 96 ALA A N 1
ATOM 694 C CA . ALA A 1 96 ? -8.614 13.051 19.471 1.00 84.12 96 ALA A CA 1
ATOM 695 C C . ALA A 1 96 ? -9.578 12.318 20.420 1.00 84.12 96 ALA A C 1
ATOM 697 O O . ALA A 1 96 ? -9.179 11.341 21.060 1.00 84.12 96 ALA A O 1
ATOM 698 N N . LYS A 1 97 ? -10.857 12.712 20.446 1.00 85.06 97 LYS A N 1
ATOM 699 C CA . LYS A 1 97 ? -11.900 12.046 21.240 1.00 85.06 97 LYS A CA 1
ATOM 700 C C . LYS A 1 97 ? -12.099 10.593 20.812 1.00 85.06 97 LYS A C 1
ATOM 702 O O . LYS A 1 97 ? -12.119 9.701 21.660 1.00 85.06 97 LYS A O 1
ATOM 707 N N . LYS A 1 98 ? -12.173 10.327 19.501 1.00 85.06 98 LYS A N 1
ATOM 708 C CA . LYS A 1 98 ? -12.291 8.954 18.987 1.00 85.06 98 LYS A CA 1
ATOM 709 C C . LYS A 1 98 ? -11.058 8.116 19.321 1.00 85.06 98 LYS A C 1
ATOM 711 O O . LYS A 1 98 ? -11.190 6.945 19.661 1.00 85.06 98 LYS A O 1
ATOM 716 N N . ARG A 1 99 ? -9.867 8.713 19.279 1.00 83.62 99 ARG A N 1
ATOM 717 C CA . ARG A 1 99 ? -8.618 8.047 19.660 1.00 83.62 99 ARG A CA 1
ATOM 718 C C . ARG A 1 99 ? -8.634 7.621 21.127 1.00 83.62 99 ARG A C 1
ATOM 720 O O . ARG A 1 99 ? -8.206 6.514 21.434 1.00 83.62 99 ARG A O 1
ATOM 727 N N . THR A 1 100 ? -9.152 8.462 22.020 1.00 85.75 100 THR A N 1
ATOM 728 C CA . THR A 1 100 ? -9.343 8.100 23.433 1.00 85.75 100 THR A CA 1
ATOM 729 C C . THR A 1 100 ? -10.332 6.945 23.581 1.00 85.75 100 THR A C 1
ATOM 731 O O . THR A 1 100 ? -9.996 5.956 24.225 1.00 85.75 100 THR A O 1
ATOM 734 N N . GLU A 1 101 ? -11.476 6.995 22.894 1.00 85.12 101 GLU A N 1
ATOM 735 C CA . GLU A 1 101 ? -12.482 5.921 22.924 1.00 85.12 101 GLU A CA 1
ATOM 736 C C . GLU A 1 101 ? -11.920 4.574 22.419 1.00 85.12 101 GLU A C 1
ATOM 738 O O . GLU A 1 101 ? -12.172 3.518 23.000 1.00 85.12 101 GLU A O 1
ATOM 743 N N . LEU A 1 102 ? -11.113 4.590 21.351 1.00 85.88 102 LEU A N 1
ATOM 744 C CA . LEU A 1 102 ? -10.464 3.382 20.828 1.00 85.88 102 LEU A CA 1
ATOM 745 C C . LEU A 1 102 ? -9.422 2.818 21.804 1.00 85.88 102 LEU A C 1
ATOM 747 O O . LEU A 1 102 ? -9.324 1.599 21.946 1.00 85.88 102 LEU A O 1
ATOM 751 N N . ARG A 1 103 ? -8.694 3.680 22.530 1.00 85.69 103 ARG A N 1
ATOM 752 C CA . ARG A 1 103 ? -7.770 3.248 23.595 1.00 85.69 103 ARG A CA 1
ATOM 753 C C . ARG A 1 103 ? -8.506 2.586 24.756 1.00 85.69 103 ARG A C 1
ATOM 755 O O . ARG A 1 103 ? -8.041 1.557 25.237 1.00 85.69 103 ARG A O 1
ATOM 762 N N . GLU A 1 104 ? -9.640 3.137 25.184 1.00 86.25 104 GLU A N 1
ATOM 763 C CA . GLU A 1 104 ? -10.467 2.555 26.254 1.00 86.25 104 GLU A CA 1
ATOM 764 C C . GLU A 1 104 ? -11.006 1.176 25.866 1.00 86.25 104 GLU A C 1
ATOM 766 O O . GLU A 1 104 ? -10.983 0.241 26.666 1.00 86.25 104 GLU A O 1
ATOM 771 N N . ARG A 1 105 ? -11.399 1.014 24.598 1.00 83.12 105 ARG A N 1
ATOM 772 C CA . ARG A 1 105 ? -11.834 -0.269 24.027 1.00 83.12 105 ARG A CA 1
ATOM 773 C C . ARG A 1 105 ? -10.681 -1.237 23.726 1.00 83.12 105 ARG A C 1
ATOM 775 O O . ARG A 1 105 ? -10.941 -2.337 23.246 1.00 83.12 105 ARG A O 1
ATOM 782 N N . LYS A 1 106 ? -9.424 -0.853 23.994 1.00 83.50 106 LYS A N 1
ATOM 783 C CA . LYS A 1 106 ? -8.201 -1.617 23.669 1.00 83.50 106 LYS A CA 1
ATOM 784 C C . LYS A 1 106 ? -8.105 -2.008 22.190 1.00 83.50 106 LYS A C 1
ATOM 786 O O . LYS A 1 106 ? -7.551 -3.050 21.845 1.00 83.50 106 LYS A O 1
ATOM 791 N N . VAL A 1 107 ? -8.644 -1.166 21.315 1.00 83.38 107 VAL A N 1
ATOM 792 C CA . VAL A 1 107 ? -8.590 -1.360 19.870 1.00 83.38 107 VAL A CA 1
ATOM 793 C C . VAL A 1 107 ? -7.289 -0.749 19.341 1.00 83.38 107 VAL A C 1
ATOM 795 O O . VAL A 1 107 ? -7.034 0.429 19.607 1.00 83.38 107 VAL A O 1
ATOM 798 N N . PRO A 1 108 ? -6.457 -1.504 18.600 1.00 82.00 108 PRO A N 1
ATOM 799 C CA . PRO A 1 108 ? -5.261 -0.947 17.984 1.00 82.00 108 PRO A CA 1
ATOM 800 C C . PRO A 1 108 ? -5.635 0.074 16.902 1.00 82.00 108 PRO A C 1
ATOM 802 O O . PRO A 1 108 ? -6.590 -0.113 16.150 1.00 82.00 108 PRO A O 1
ATOM 805 N N . PHE A 1 109 ? -4.867 1.159 16.823 1.00 84.00 109 PHE A N 1
ATOM 806 C CA . PHE A 1 109 ? -4.980 2.151 15.758 1.00 84.00 109 PHE A CA 1
ATOM 807 C C . PHE A 1 109 ? -3.602 2.696 15.369 1.00 84.00 109 PHE A C 1
ATOM 809 O O . PHE A 1 109 ? -2.716 2.846 16.210 1.00 84.00 109 PHE A O 1
ATOM 816 N N . GLU A 1 110 ? -3.442 3.025 14.092 1.00 81.44 110 GLU A N 1
ATOM 817 C CA . GLU A 1 110 ? -2.239 3.582 13.474 1.00 81.44 110 GLU A CA 1
ATOM 818 C C . GLU A 1 110 ? -2.579 4.932 12.817 1.00 81.44 110 GLU A C 1
ATOM 820 O O . GLU A 1 110 ? -3.715 5.184 12.391 1.00 81.44 110 GLU A O 1
ATOM 825 N N . ARG A 1 111 ? -1.587 5.828 12.743 1.00 76.44 111 ARG A N 1
ATOM 826 C CA . ARG A 1 111 ? -1.696 7.034 11.909 1.00 76.44 111 ARG A CA 1
ATOM 827 C C . ARG A 1 111 ? -1.666 6.622 10.441 1.00 76.44 111 ARG A C 1
ATOM 829 O O . ARG A 1 111 ? -0.950 5.693 10.079 1.00 76.44 111 ARG A O 1
ATOM 836 N N . LEU A 1 112 ? -2.418 7.318 9.596 1.00 78.44 112 LEU A N 1
ATOM 837 C CA . LEU A 1 112 ? -2.342 7.062 8.163 1.00 78.44 112 LEU A CA 1
ATOM 838 C C . LEU A 1 112 ? -0.977 7.481 7.623 1.00 78.44 112 LEU A C 1
ATOM 840 O O . LEU A 1 112 ? -0.415 8.484 8.061 1.00 78.44 112 LEU A O 1
ATOM 844 N N . ARG A 1 113 ? -0.449 6.705 6.671 1.00 73.38 113 ARG A N 1
ATOM 845 C CA . ARG A 1 113 ? 0.791 7.058 5.967 1.00 73.38 113 ARG A CA 1
ATOM 846 C C . ARG A 1 113 ? 0.500 7.995 4.804 1.00 73.38 113 ARG A C 1
ATOM 848 O O . ARG A 1 113 ? 1.369 8.765 4.414 1.00 73.38 113 ARG A O 1
ATOM 855 N N . ASN A 1 114 ? -0.718 7.930 4.267 1.00 71.38 114 ASN A N 1
ATOM 856 C CA . ASN A 1 114 ? -1.174 8.795 3.193 1.00 71.38 114 ASN A CA 1
ATOM 857 C C . ASN A 1 114 ? -1.903 10.050 3.739 1.00 71.38 114 ASN A C 1
ATOM 859 O O . ASN A 1 114 ? -3.016 9.914 4.261 1.00 71.38 114 ASN A O 1
ATOM 863 N N . PRO A 1 115 ? -1.334 11.265 3.586 1.00 71.00 115 PRO A N 1
ATOM 864 C CA . PRO A 1 115 ? -1.930 12.506 4.092 1.00 71.00 115 PRO A CA 1
ATOM 865 C C . PRO A 1 115 ? -3.231 12.894 3.370 1.00 71.00 115 PRO A C 1
ATOM 867 O O . PRO A 1 115 ? -4.057 13.618 3.91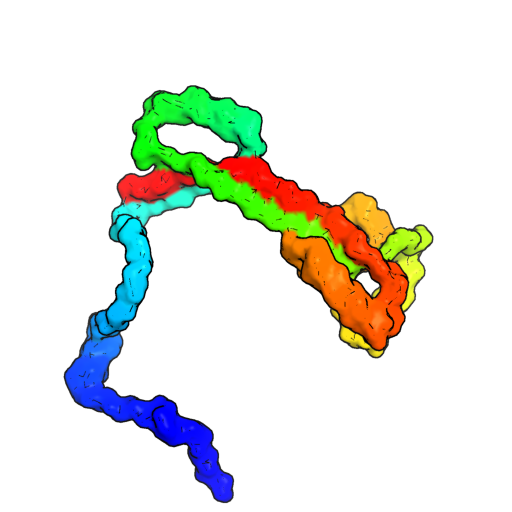5 1.00 71.00 115 PRO A O 1
ATOM 870 N N . THR A 1 116 ? -3.485 12.380 2.160 1.00 70.94 116 THR A N 1
ATOM 871 C CA . THR A 1 116 ? -4.722 12.659 1.399 1.00 70.94 116 THR A CA 1
ATOM 872 C C . THR A 1 116 ? -5.976 12.061 2.059 1.00 70.94 116 THR A C 1
ATOM 874 O O . THR A 1 116 ? -7.111 12.450 1.766 1.00 70.94 116 THR A O 1
ATOM 877 N N . LEU A 1 117 ? -5.781 11.102 2.964 1.00 68.75 117 LEU A N 1
ATOM 878 C CA . LEU A 1 117 ? -6.840 10.425 3.711 1.00 68.75 117 LEU A CA 1
ATOM 879 C C . LEU A 1 117 ? -7.023 10.990 5.134 1.00 68.75 117 LEU A C 1
ATOM 881 O O . LEU A 1 117 ? -7.884 10.513 5.884 1.00 68.75 117 LEU A O 1
ATOM 885 N N . GLU A 1 118 ? -6.261 12.021 5.510 1.00 68.88 118 GLU A N 1
ATOM 886 C CA . GLU A 1 118 ? -6.526 12.809 6.712 1.00 68.88 118 GLU A CA 1
ATOM 887 C C . GLU A 1 118 ? -7.769 13.695 6.501 1.00 68.88 118 GLU A C 1
ATOM 889 O O . GLU A 1 118 ? -8.068 14.098 5.370 1.00 68.88 118 GLU A O 1
ATOM 894 N N . PRO A 1 119 ? -8.558 13.992 7.548 1.00 68.06 119 PRO A N 1
ATOM 895 C CA . PRO A 1 119 ? -8.481 13.544 8.946 1.00 68.06 119 PRO A CA 1
ATOM 896 C C . PRO A 1 119 ? -9.167 12.180 9.174 1.00 68.06 119 PRO A C 1
ATOM 898 O O . PRO A 1 119 ? -10.397 12.050 9.162 1.00 68.06 119 PRO A O 1
ATOM 901 N N . GLY A 1 120 ? -8.372 11.144 9.436 1.00 78.62 120 GLY A N 1
ATOM 902 C CA . GLY A 1 120 ? -8.868 9.792 9.686 1.00 78.62 120 GLY A CA 1
ATOM 903 C C . GLY A 1 120 ? -7.899 8.945 10.501 1.00 78.62 120 GLY A C 1
ATOM 904 O O . GLY A 1 120 ? -6.796 9.380 10.830 1.00 78.62 120 GLY A O 1
ATOM 905 N N . LEU A 1 121 ? -8.333 7.738 10.851 1.00 83.38 121 LEU A N 1
ATOM 906 C CA . LEU A 1 121 ? -7.570 6.769 11.629 1.00 83.38 121 LEU A CA 1
ATOM 907 C C . LEU A 1 121 ? -7.540 5.427 10.898 1.00 83.38 121 LEU A C 1
ATOM 909 O O . LEU A 1 121 ? -8.545 5.018 10.318 1.00 83.38 121 LEU A O 1
ATOM 913 N N . SER A 1 122 ? -6.407 4.734 10.942 1.00 87.75 122 SER A N 1
ATOM 914 C CA . SER A 1 122 ? -6.313 3.356 10.467 1.00 87.75 122 SER A CA 1
ATOM 915 C C . SER A 1 122 ? -6.404 2.428 11.666 1.00 87.75 122 SER A C 1
ATOM 917 O O . SER A 1 122 ? -5.813 2.698 12.706 1.00 87.75 122 SER A O 1
ATOM 919 N N . LEU A 1 123 ? -7.144 1.337 11.541 1.00 86.56 123 LEU A N 1
ATOM 920 C CA . LEU A 1 123 ? -7.257 0.307 12.572 1.00 86.56 123 LEU A CA 1
ATOM 921 C C . LEU A 1 123 ? -6.362 -0.908 12.298 1.00 86.56 123 LEU A C 1
ATOM 923 O O . LEU A 1 123 ? -6.395 -1.888 13.037 1.00 86.56 123 LEU A O 1
ATOM 927 N N . GLY A 1 124 ? -5.573 -0.853 11.226 1.00 86.88 124 GLY A N 1
ATOM 928 C CA . GLY A 1 124 ? -4.682 -1.928 10.810 1.00 86.88 124 GLY A CA 1
ATOM 929 C C . GLY A 1 124 ? -4.408 -1.872 9.313 1.00 86.88 124 GLY A C 1
ATOM 930 O O . GLY A 1 124 ? -5.252 -1.408 8.542 1.00 86.88 124 GLY A O 1
ATOM 931 N N . GLY A 1 125 ? -3.219 -2.329 8.921 1.00 88.00 125 GLY A N 1
ATOM 932 C CA . GLY A 1 125 ? -2.821 -2.517 7.529 1.00 88.00 125 GLY A CA 1
ATOM 933 C C . GLY A 1 125 ? -2.787 -4.000 7.166 1.00 88.00 125 GLY A C 1
ATOM 934 O O . GLY A 1 125 ? -2.312 -4.811 7.955 1.00 88.00 125 GLY A O 1
ATOM 935 N N . PHE A 1 126 ? -3.268 -4.327 5.973 1.00 89.56 126 PHE A N 1
ATOM 936 C CA . PHE A 1 126 ? -3.438 -5.678 5.449 1.00 89.56 126 PHE A CA 1
ATOM 937 C C . PHE A 1 126 ? -2.875 -5.763 4.028 1.00 89.56 126 PHE A C 1
ATOM 939 O O . PHE A 1 126 ? -2.907 -4.781 3.281 1.00 89.56 126 PHE A O 1
ATOM 946 N N . GLY A 1 127 ? -2.360 -6.935 3.652 1.00 85.31 127 GLY A N 1
ATOM 947 C CA . GLY A 1 127 ? -1.805 -7.181 2.314 1.00 85.31 127 GLY A CA 1
ATOM 948 C C . GLY A 1 127 ? -2.854 -7.518 1.250 1.00 85.31 127 GLY A C 1
ATOM 949 O O . GLY A 1 127 ? -2.544 -7.520 0.066 1.00 85.31 127 GLY A O 1
ATOM 950 N N . SER A 1 128 ? -4.100 -7.799 1.646 1.00 86.38 128 SER A N 1
ATOM 951 C CA . SER A 1 128 ? -5.191 -8.112 0.719 1.00 86.38 128 SER A CA 1
ATOM 952 C C . SER A 1 128 ? -6.540 -7.586 1.212 1.00 86.38 128 SER A C 1
ATOM 954 O O . SER A 1 128 ? -6.749 -7.385 2.412 1.00 86.38 128 SER A O 1
ATOM 956 N N . GLN A 1 129 ? -7.474 -7.392 0.275 1.00 87.31 129 GLN A N 1
ATOM 957 C CA . GLN A 1 129 ? -8.838 -6.967 0.587 1.00 87.31 129 GLN A CA 1
ATOM 958 C C . GLN A 1 129 ? -9.567 -8.001 1.453 1.00 87.31 129 GLN A C 1
ATOM 960 O O . GLN A 1 129 ? -10.212 -7.631 2.428 1.00 87.31 129 GLN A O 1
ATOM 965 N N . ALA A 1 130 ? -9.421 -9.292 1.142 1.00 88.50 130 ALA A N 1
ATOM 966 C CA . ALA A 1 130 ? -10.083 -10.370 1.875 1.00 88.50 130 ALA A CA 1
ATOM 967 C C . ALA A 1 130 ? -9.647 -10.421 3.350 1.00 88.50 130 ALA A C 1
ATOM 969 O O . ALA A 1 130 ? -10.468 -10.612 4.247 1.00 88.50 130 ALA A O 1
ATOM 970 N N . GLU A 1 131 ? -8.358 -10.199 3.618 1.00 88.31 131 GLU A N 1
ATOM 971 C CA . GLU A 1 131 ? -7.828 -10.163 4.983 1.00 88.31 131 GLU A CA 1
ATOM 972 C C . GLU A 1 131 ? -8.349 -8.940 5.756 1.00 88.31 131 GLU A C 1
ATOM 974 O O . GLU A 1 131 ? -8.734 -9.053 6.923 1.00 88.31 131 GLU A O 1
ATOM 979 N N . ALA A 1 132 ? -8.451 -7.791 5.080 1.00 90.25 132 ALA A N 1
ATOM 980 C CA . ALA A 1 132 ? -9.039 -6.575 5.630 1.00 90.25 132 ALA A CA 1
ATOM 981 C C . ALA A 1 132 ? -10.542 -6.742 5.939 1.00 90.25 132 ALA A C 1
ATOM 983 O O . ALA A 1 132 ? -11.013 -6.332 7.000 1.00 90.25 132 ALA A O 1
ATOM 984 N N . GLU A 1 133 ? -11.307 -7.383 5.057 1.00 89.38 133 GLU A N 1
ATOM 985 C CA . GLU A 1 133 ? -12.729 -7.674 5.275 1.00 89.38 133 GLU A CA 1
ATOM 986 C C . GLU A 1 133 ? -12.941 -8.645 6.442 1.00 89.38 133 GLU A C 1
ATOM 988 O O . GLU A 1 133 ? -13.785 -8.407 7.309 1.00 89.38 133 GLU A O 1
ATOM 993 N N . ALA A 1 134 ? -12.126 -9.698 6.537 1.00 90.75 134 ALA A N 1
ATOM 994 C CA . ALA A 1 134 ? -12.163 -10.617 7.670 1.00 90.75 134 ALA A CA 1
ATOM 995 C C . ALA A 1 134 ? -11.845 -9.900 8.994 1.00 90.75 134 ALA A C 1
ATOM 997 O O . ALA A 1 134 ? -12.509 -10.130 10.011 1.00 90.75 134 ALA A O 1
ATOM 998 N N . ALA A 1 135 ? -10.862 -8.995 8.992 1.00 89.00 135 ALA A N 1
ATOM 999 C CA . ALA A 1 135 ? -10.561 -8.159 10.146 1.00 89.00 135 ALA A CA 1
ATOM 1000 C C . ALA A 1 135 ? -11.719 -7.211 10.489 1.00 89.00 135 ALA A C 1
ATOM 1002 O O . ALA A 1 135 ? -12.043 -7.063 11.666 1.00 89.00 135 ALA A O 1
ATOM 1003 N N . LEU A 1 136 ? -12.401 -6.634 9.494 1.00 89.50 136 LEU A N 1
ATOM 1004 C CA . LEU A 1 136 ? -13.551 -5.751 9.704 1.00 89.50 136 LEU A CA 1
ATOM 1005 C C . LEU A 1 136 ? -14.673 -6.475 10.456 1.00 89.50 136 LEU A C 1
ATOM 1007 O O . LEU A 1 136 ? -15.219 -5.933 11.416 1.00 89.50 136 LEU A O 1
ATOM 1011 N N . VAL A 1 137 ? -14.981 -7.716 10.069 1.00 89.69 137 VAL A N 1
ATOM 1012 C CA . VAL A 1 137 ? -15.991 -8.547 10.745 1.00 89.69 137 VAL A CA 1
ATOM 1013 C C . VAL A 1 137 ? -15.594 -8.823 12.198 1.00 89.69 137 VAL A C 1
ATOM 1015 O O . VAL A 1 137 ? -16.422 -8.701 13.105 1.00 89.69 137 VAL A O 1
ATOM 1018 N N . ARG A 1 138 ? -14.314 -9.125 12.451 1.00 87.94 138 ARG A N 1
ATOM 1019 C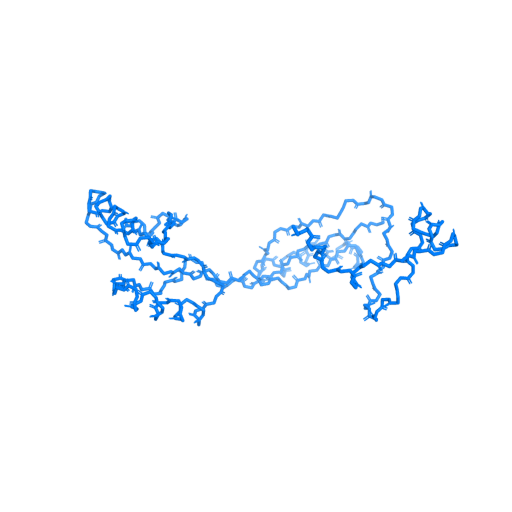 CA . ARG A 1 138 ? -13.794 -9.308 13.818 1.00 87.94 138 ARG A CA 1
ATOM 1020 C C . ARG A 1 138 ? -13.946 -8.028 14.641 1.00 87.94 138 ARG A C 1
ATOM 1022 O O . ARG A 1 138 ? -14.488 -8.076 15.744 1.00 87.94 138 ARG A O 1
ATOM 1029 N N . MET A 1 139 ? -13.563 -6.879 14.089 1.00 85.50 139 MET A N 1
ATOM 1030 C CA . MET A 1 139 ? -13.690 -5.579 14.757 1.00 85.50 139 MET A CA 1
ATOM 1031 C C . MET A 1 139 ? -15.154 -5.171 14.991 1.00 85.50 139 MET A C 1
ATOM 1033 O O . MET A 1 139 ? -15.472 -4.585 16.029 1.00 85.50 139 MET A O 1
ATOM 1037 N N . ALA A 1 140 ? -16.073 -5.543 14.096 1.00 85.69 140 ALA A N 1
ATOM 1038 C CA . ALA A 1 140 ? -17.505 -5.309 14.276 1.00 85.69 140 ALA A CA 1
ATOM 1039 C C . ALA A 1 140 ? -18.062 -6.043 15.508 1.00 85.69 140 ALA A C 1
ATOM 1041 O O . ALA A 1 140 ? -18.890 -5.477 16.229 1.00 85.69 140 ALA A O 1
ATOM 1042 N N . SER A 1 141 ? -17.568 -7.256 15.797 1.00 84.38 141 SER A N 1
ATOM 1043 C CA . SER A 1 141 ? -17.908 -7.997 17.023 1.00 84.38 141 SER A CA 1
ATOM 1044 C C . SER A 1 141 ? -17.327 -7.358 18.294 1.00 84.38 141 SER A C 1
ATOM 1046 O O . SER A 1 141 ? -17.939 -7.425 19.355 1.00 84.38 141 SER A O 1
ATOM 1048 N N . GLN A 1 142 ? -16.210 -6.633 18.170 1.00 79.25 142 GLN A N 1
ATOM 1049 C CA . GLN A 1 142 ? -15.591 -5.833 19.238 1.00 79.25 142 GLN A CA 1
ATOM 1050 C C . GLN A 1 142 ? -16.233 -4.438 19.407 1.00 79.25 142 GLN A C 1
ATOM 1052 O O . GLN A 1 142 ? -15.770 -3.620 20.203 1.00 79.25 142 GLN A O 1
ATOM 1057 N N . GLY A 1 143 ? -17.311 -4.146 18.669 1.00 78.12 143 GLY A N 1
ATOM 1058 C CA . GLY A 1 143 ? -18.069 -2.896 18.777 1.00 78.12 143 GLY A CA 1
ATOM 1059 C C . GLY A 1 143 ? -17.596 -1.770 17.854 1.00 78.12 143 GLY A C 1
ATOM 1060 O O . GLY A 1 143 ? -18.075 -0.643 17.977 1.00 78.12 143 GLY A O 1
ATOM 1061 N N . VAL A 1 144 ? -16.696 -2.051 16.911 1.00 80.06 144 VAL A N 1
ATOM 1062 C CA . VAL A 1 144 ? -16.200 -1.080 15.931 1.00 80.06 144 VAL A CA 1
ATOM 1063 C C . VAL A 1 144 ? -16.998 -1.207 14.633 1.00 80.06 144 VAL A C 1
ATOM 1065 O O . VAL A 1 144 ? -16.680 -2.017 13.769 1.00 80.06 144 VAL A O 1
ATOM 1068 N N . ARG A 1 145 ? -18.055 -0.401 14.480 1.00 79.06 145 ARG A N 1
ATOM 1069 C CA . ARG A 1 145 ? -18.926 -0.424 13.281 1.00 79.06 145 ARG A CA 1
ATOM 1070 C C . ARG A 1 145 ? -18.711 0.735 12.310 1.00 79.06 145 ARG A C 1
ATOM 1072 O O . ARG A 1 145 ? -19.343 0.794 11.265 1.00 79.06 145 ARG A O 1
ATOM 1079 N N . THR A 1 146 ? -17.832 1.669 12.656 1.00 77.69 146 THR A N 1
ATOM 1080 C CA . THR A 1 146 ? -17.566 2.887 11.874 1.00 77.69 146 THR A CA 1
ATOM 1081 C C . THR A 1 146 ? -16.344 2.768 10.961 1.00 77.69 146 THR A C 1
ATOM 1083 O O . THR A 1 146 ? -15.947 3.758 10.352 1.00 77.69 146 THR A O 1
ATOM 1086 N N . ALA A 1 147 ? -15.727 1.587 10.877 1.00 85.50 147 ALA A N 1
ATOM 1087 C CA .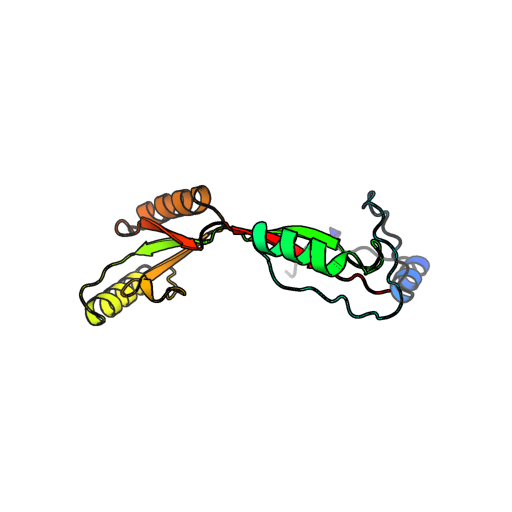 ALA A 1 147 ? -14.596 1.318 9.996 1.00 85.50 147 ALA A CA 1
ATOM 1088 C C . ALA A 1 147 ? -15.066 0.859 8.607 1.00 85.50 147 ALA A C 1
ATOM 1090 O O . ALA A 1 147 ? -16.131 0.258 8.467 1.00 85.50 147 ALA A O 1
ATOM 1091 N N . ARG A 1 148 ? -14.267 1.140 7.581 1.00 86.62 148 ARG A N 1
ATOM 1092 C CA . ARG A 1 148 ? -14.461 0.707 6.195 1.00 86.62 148 ARG A CA 1
ATOM 1093 C C . ARG A 1 148 ? -13.137 0.209 5.635 1.00 86.62 148 ARG A C 1
ATOM 1095 O O . ARG A 1 148 ? -12.084 0.723 5.994 1.00 86.62 148 ARG A O 1
ATOM 1102 N N . VAL A 1 149 ? -13.191 -0.772 4.744 1.00 89.50 149 VAL A N 1
ATOM 1103 C CA . VAL A 1 149 ? -12.005 -1.228 4.015 1.00 89.50 149 VAL A CA 1
ATOM 1104 C C . VAL A 1 149 ? -11.686 -0.201 2.931 1.00 89.50 149 VAL A C 1
ATOM 1106 O O . VAL A 1 149 ? -12.564 0.174 2.155 1.00 89.50 149 VAL A O 1
ATOM 1109 N N . LEU A 1 150 ? -10.449 0.292 2.908 1.00 87.25 150 LEU A N 1
ATOM 1110 C CA . LEU A 1 150 ? -9.986 1.273 1.931 1.00 87.25 150 LEU A CA 1
ATOM 1111 C C . LEU A 1 150 ? -8.583 0.898 1.452 1.00 87.25 150 LEU A C 1
ATOM 1113 O O . LEU A 1 150 ? -7.751 0.436 2.232 1.00 87.25 150 LEU A O 1
ATOM 1117 N N . GLN A 1 151 ? -8.322 1.083 0.163 1.00 87.12 151 GLN A N 1
ATOM 1118 C CA . GLN A 1 151 ? -7.014 0.818 -0.425 1.00 87.12 151 GLN A CA 1
ATOM 1119 C C . GLN A 1 151 ? -6.104 2.037 -0.206 1.00 87.12 151 GLN A C 1
ATOM 1121 O O . GLN A 1 151 ? -6.314 3.087 -0.806 1.00 87.12 151 GLN A O 1
ATOM 1126 N N . GLU A 1 152 ? -5.116 1.918 0.686 1.00 83.75 152 GLU A N 1
ATOM 1127 C CA . GLU A 1 152 ? -4.134 2.983 0.957 1.00 83.75 152 GLU A CA 1
ATOM 1128 C C . GLU A 1 152 ? -3.097 3.070 -0.167 1.00 83.75 152 GLU A C 1
ATOM 1130 O O . GLU A 1 152 ? -2.700 4.167 -0.563 1.00 83.75 152 GLU A O 1
ATOM 1135 N N . LYS A 1 153 ? -2.676 1.909 -0.686 1.00 81.44 153 LYS A N 1
ATOM 1136 C CA . LYS A 1 153 ? -1.773 1.789 -1.831 1.00 81.44 153 LYS A CA 1
ATOM 1137 C C . LYS A 1 153 ? -2.292 0.706 -2.778 1.00 81.44 153 LYS A C 1
ATOM 1139 O O . LYS A 1 153 ? -2.501 -0.416 -2.309 1.00 81.44 153 LYS A O 1
ATOM 1144 N N . PRO A 1 154 ? -2.506 0.999 -4.072 1.00 80.06 154 PRO A N 1
ATOM 1145 C CA . PRO A 1 154 ? -2.869 -0.033 -5.029 1.00 80.06 154 PRO A CA 1
ATOM 1146 C C . PRO A 1 154 ? -1.742 -1.051 -5.184 1.00 80.06 154 PRO A C 1
ATOM 1148 O O . PRO A 1 154 ? -0.570 -0.726 -4.988 1.00 80.06 154 PRO A O 1
ATOM 1151 N N . GLU A 1 155 ? -2.112 -2.286 -5.518 1.00 81.12 155 GLU A N 1
ATOM 1152 C CA . GLU A 1 155 ? -1.130 -3.272 -5.959 1.00 81.12 155 GLU A CA 1
ATOM 1153 C C . GLU A 1 155 ? -0.482 -2.755 -7.240 1.00 81.12 155 GLU A C 1
ATOM 1155 O O . GLU A 1 155 ? -1.170 -2.372 -8.189 1.00 81.12 155 GLU A O 1
ATOM 1160 N N . ALA A 1 156 ? 0.844 -2.698 -7.239 1.00 78.38 156 ALA A N 1
ATOM 1161 C CA . ALA A 1 156 ? 1.608 -2.229 -8.376 1.00 78.38 156 ALA A CA 1
ATOM 1162 C C . ALA A 1 156 ? 2.543 -3.347 -8.809 1.00 78.38 156 ALA A C 1
ATOM 1164 O O . ALA A 1 156 ? 3.463 -3.726 -8.088 1.00 78.38 156 ALA A O 1
ATOM 1165 N N . SER A 1 157 ? 2.308 -3.872 -10.006 1.00 80.12 157 SER A N 1
ATOM 1166 C CA . SER A 1 157 ? 3.250 -4.778 -10.649 1.00 80.12 157 SER A CA 1
ATOM 1167 C C . SER A 1 157 ? 4.255 -3.968 -11.454 1.00 80.12 157 SER A C 1
ATOM 1169 O O . SER A 1 157 ? 3.885 -3.063 -12.203 1.00 80.12 157 SER A O 1
ATOM 1171 N N . GLY A 1 158 ? 5.533 -4.279 -11.279 1.00 85.19 158 GLY A N 1
ATOM 1172 C CA . GLY A 1 158 ? 6.623 -3.635 -11.990 1.00 85.19 158 GLY A CA 1
ATOM 1173 C C . GLY A 1 158 ? 7.759 -4.603 -12.271 1.00 85.19 158 GLY A C 1
ATOM 1174 O O . GLY A 1 158 ? 7.675 -5.804 -12.009 1.00 85.19 158 GLY A O 1
ATOM 1175 N N . GLN A 1 159 ? 8.843 -4.069 -12.810 1.00 86.25 159 GLN A N 1
ATOM 1176 C CA . GLN A 1 159 ? 10.059 -4.824 -13.066 1.00 86.25 159 GLN A CA 1
ATOM 1177 C C . GLN A 1 159 ? 11.202 -4.217 -12.262 1.00 86.25 159 GLN A C 1
ATOM 1179 O O . GLN A 1 159 ? 11.376 -3.002 -12.204 1.00 86.25 159 GLN A O 1
ATOM 1184 N N . ARG A 1 160 ? 11.963 -5.070 -11.591 1.00 88.88 160 ARG A N 1
ATOM 1185 C CA . ARG A 1 160 ? 13.101 -4.703 -10.762 1.00 88.88 160 ARG A CA 1
ATOM 1186 C C . ARG A 1 160 ? 14.371 -5.088 -11.498 1.00 88.88 160 ARG A C 1
ATOM 1188 O O . ARG A 1 160 ? 14.551 -6.248 -11.855 1.00 88.88 160 ARG A O 1
ATOM 1195 N N . LEU A 1 161 ? 15.245 -4.113 -11.709 1.00 89.38 161 LEU A N 1
ATOM 1196 C CA . LEU A 1 161 ? 16.533 -4.335 -12.353 1.00 89.38 161 LEU A CA 1
ATOM 1197 C C . LEU A 1 161 ? 17.572 -4.761 -11.314 1.00 89.38 161 LEU A C 1
ATOM 1199 O O . LEU A 1 161 ? 17.771 -4.067 -10.311 1.00 89.38 161 LEU A O 1
ATOM 1203 N N . ARG A 1 162 ? 18.245 -5.880 -11.575 1.00 88.50 162 ARG A N 1
ATOM 1204 C CA . ARG A 1 162 ? 19.343 -6.405 -10.763 1.00 88.50 162 ARG A CA 1
ATOM 1205 C C . ARG A 1 162 ? 20.587 -6.598 -11.604 1.00 88.50 162 ARG A C 1
ATOM 1207 O O . ARG A 1 162 ? 20.512 -7.143 -12.700 1.00 88.50 162 ARG A O 1
ATOM 1214 N N . PHE A 1 163 ? 21.717 -6.204 -11.042 1.00 87.44 163 PHE A N 1
ATOM 1215 C CA . PHE A 1 163 ? 23.043 -6.533 -11.534 1.00 87.44 163 PHE A CA 1
ATOM 1216 C C . PHE A 1 163 ? 23.634 -7.552 -10.556 1.00 87.44 163 PHE A C 1
ATOM 1218 O O . PHE A 1 163 ? 23.906 -7.189 -9.405 1.00 87.44 163 PHE A O 1
ATOM 1225 N N . PRO A 1 164 ? 23.730 -8.837 -10.940 1.00 79.81 164 PRO A N 1
ATOM 1226 C CA . PRO A 1 164 ? 24.375 -9.832 -10.099 1.00 79.81 164 PRO A CA 1
ATOM 1227 C C . PRO A 1 164 ? 25.845 -9.457 -9.887 1.00 79.81 164 PRO A C 1
ATOM 1229 O O . PRO A 1 164 ? 26.488 -8.904 -10.780 1.00 79.81 164 PRO A O 1
ATOM 1232 N N . ALA A 1 165 ? 26.352 -9.751 -8.691 1.00 69.81 165 ALA A N 1
ATOM 1233 C CA . ALA A 1 165 ? 27.779 -9.705 -8.408 1.00 69.81 165 ALA A CA 1
ATOM 1234 C C . ALA A 1 165 ? 28.527 -10.586 -9.421 1.00 69.81 165 ALA A C 1
ATOM 1236 O O . ALA A 1 165 ? 28.117 -11.727 -9.647 1.00 69.81 165 ALA A O 1
ATOM 1237 N N . ALA A 1 166 ? 29.560 -10.025 -10.053 1.00 57.69 166 ALA A N 1
ATOM 1238 C CA . ALA A 1 166 ? 30.445 -10.743 -10.968 1.00 57.69 166 ALA A CA 1
ATOM 1239 C C . ALA A 1 166 ? 31.477 -11.578 -10.204 1.00 57.69 166 ALA A C 1
ATOM 1241 O O . ALA A 1 166 ? 31.926 -11.107 -9.133 1.00 57.69 166 ALA A O 1
#

Sequence (166 aa):
MTAQIQPEAMQLLTPAEARQVETGTSSRPSASAAASPEPAAAGECLQAGTFTDAQAEALRGKLAPLPASSWLLETSTDPGRWILYMGRFADADALAKKRTELRERKVPFERLRNPTLEPGLSLGGFGSQAEAEAALVRMASQGVRTARVLQEKPEASGQRLRFPAA

Solvent-accessible surface area (backbone atoms only — not comparable to full-atom values): 10079 Å² total; per-residue (Å²): 136,88,78,81,83,64,71,87,76,65,77,87,71,51,78,68,55,49,52,29,63,76,68,68,61,74,83,68,90,72,73,88,67,78,86,71,80,75,88,60,63,99,40,77,67,48,67,54,69,76,27,48,66,74,54,41,56,54,45,50,68,71,47,62,88,49,63,76,89,54,48,48,75,43,84,41,71,46,72,23,34,23,26,35,36,33,67,76,44,94,44,74,63,59,46,51,53,50,51,51,53,34,55,76,70,69,48,67,70,43,80,63,90,55,74,88,61,58,53,45,38,23,54,46,79,29,72,38,67,68,58,36,52,56,48,47,58,55,39,40,77,75,70,47,76,73,58,41,81,40,75,79,38,75,63,44,72,22,32,27,43,34,29,65,50,104

pLDDT: mean 76.49, std 14.11, range [35.75, 90.75]

Foldseek 3Di:
DDDDPCPVVDDDDDPVVVVCVVVVVPPDPDDDDDDDDDPDPPFDKDKDDFDAPVVVVVVCVVCVVPDPLQKDKDKDKDFWKKFFKQDDDPDPVSLVVVVVVCVVLVQAWDDQPDPVSPPIITSDIDRDPVVNVVVQVVVVVSVPPRTDIDTSGHIDIGIMMIGDGD

Secondary structure (DSSP, 8-state):
--PPS-GGG--PPPHHHHHHHHTT----------------TT---EEEEEEPHHHHHHHHHHHTTS-GGG-EEEEEEEPPEEEEEEE--SSHHHHHHHHHHHHHTT---B--S-GGG-SEEEEEEESSHHHHHHHHHHHHHTT--S-EEEEEE--EEEEEEEE---